Protein AF-A0A0X3VDH4-F1 (afdb_monomer)

pLDDT: mean 74.13, std 17.01, range [41.91, 93.5]

Mean predicted aligned error: 14.17 Å

Secondary structure (DSSP, 8-state):
-TT--TTSPPPSEEEEE-TGGGS-SSSSHHHHHHHHHHHHHHHHHHTTTT-EEEEE-SSPPSSSS-------BTTB-SSPPP--------------------

Solvent-accessible surface area (backbone atoms only — not comparable to full-atom values): 7076 Å² total; per-residue (Å²): 116,95,66,74,44,96,89,48,83,66,54,61,66,46,80,45,79,40,66,61,78,80,46,60,100,61,94,74,29,66,63,55,53,32,52,50,55,52,51,52,52,49,52,36,63,77,32,56,94,52,29,46,75,46,77,46,58,94,64,80,73,84,62,84,92,71,85,84,88,78,84,76,48,96,90,46,56,96,63,78,74,74,76,74,70,73,78,80,77,74,75,78,80,89,81,89,78,81,90,79,88,129

Organism: Streptomyces violaceusniger (NCBI:txid68280)

Structure (mmCIF, N/CA/C/O backbone):
data_AF-A0A0X3VDH4-F1
#
_entry.id   AF-A0A0X3VDH4-F1
#
loop_
_atom_site.group_PDB
_atom_site.id
_atom_site.type_symbol
_atom_site.label_atom_id
_atom_site.label_alt_id
_atom_site.label_comp_id
_atom_site.label_asym_id
_atom_site.label_entity_id
_atom_site.label_seq_id
_atom_site.pdbx_PDB_ins_code
_atom_site.Cartn_x
_atom_site.Cartn_y
_atom_site.Cartn_z
_atom_site.occupancy
_atom_site.B_iso_or_equiv
_atom_site.auth_seq_id
_atom_site.auth_comp_id
_atom_site.auth_asym_id
_atom_site.auth_atom_id
_atom_site.pdbx_PDB_model_num
ATOM 1 N N . MET A 1 1 ? -6.665 14.875 7.534 1.00 47.19 1 MET A N 1
ATOM 2 C CA . MET A 1 1 ? -6.369 13.780 6.583 1.00 47.19 1 MET A CA 1
ATOM 3 C C . MET A 1 1 ? -7.711 13.345 6.009 1.00 47.19 1 MET A C 1
ATOM 5 O O . MET A 1 1 ? -8.627 13.199 6.798 1.00 47.19 1 MET A O 1
ATOM 9 N N . ALA A 1 2 ? -7.882 13.221 4.690 1.00 56.84 2 ALA A N 1
ATOM 10 C CA . ALA A 1 2 ? -9.207 13.039 4.060 1.00 56.84 2 ALA A CA 1
ATOM 11 C C . ALA A 1 2 ? -9.867 11.659 4.295 1.00 56.84 2 ALA A C 1
ATOM 13 O O . ALA A 1 2 ? -10.920 11.381 3.734 1.00 56.84 2 ALA A O 1
ATOM 14 N N . LEU A 1 3 ? -9.226 10.788 5.078 1.00 57.06 3 LEU A N 1
ATOM 15 C CA . LEU A 1 3 ? -9.679 9.424 5.354 1.00 57.06 3 LEU A CA 1
ATOM 16 C C . LEU A 1 3 ? -10.540 9.310 6.619 1.00 57.06 3 LEU A C 1
ATOM 18 O O . LEU A 1 3 ? -11.196 8.293 6.781 1.00 57.06 3 LEU A O 1
ATOM 22 N N . ASP A 1 4 ? -10.554 10.329 7.480 1.00 54.78 4 ASP A N 1
ATOM 23 C CA . ASP A 1 4 ? -11.235 10.304 8.785 1.00 54.78 4 ASP A CA 1
ATOM 24 C C . ASP A 1 4 ? -12.218 11.487 8.888 1.00 54.78 4 ASP A C 1
ATOM 26 O O . ASP A 1 4 ? -12.196 12.275 9.830 1.00 54.78 4 ASP A O 1
ATOM 30 N N . ASP A 1 5 ? -13.010 11.687 7.828 1.00 63.94 5 ASP A N 1
ATOM 31 C CA . ASP A 1 5 ? -14.086 12.681 7.809 1.00 63.94 5 ASP A CA 1
ATOM 32 C C . ASP A 1 5 ? -15.307 12.094 8.532 1.00 63.94 5 ASP A C 1
ATOM 34 O O . ASP A 1 5 ? -15.768 11.006 8.180 1.00 63.94 5 ASP A O 1
ATOM 38 N N . ASP A 1 6 ? -15.851 12.811 9.521 1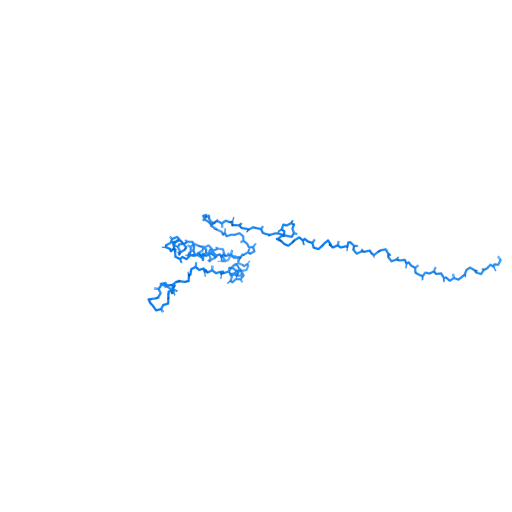.00 59.75 6 ASP A N 1
ATOM 39 C CA . ASP A 1 6 ? -16.949 12.351 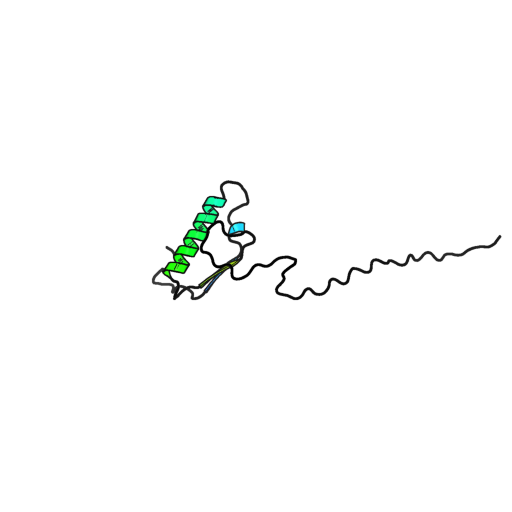10.396 1.00 59.75 6 ASP A CA 1
ATOM 40 C C . ASP A 1 6 ? -18.211 11.912 9.616 1.00 59.75 6 ASP A C 1
ATOM 42 O O . ASP A 1 6 ? -19.085 11.225 10.149 1.00 59.75 6 ASP A O 1
ATOM 46 N N . GLY A 1 7 ? -18.318 12.300 8.339 1.00 63.81 7 GLY A N 1
ATOM 47 C CA . GLY A 1 7 ? -19.402 11.932 7.429 1.00 63.81 7 GLY A CA 1
ATOM 48 C C . GLY A 1 7 ? -19.200 10.643 6.620 1.00 63.81 7 GLY A C 1
ATOM 49 O O . GLY A 1 7 ? -20.156 10.208 5.975 1.00 63.81 7 GLY A O 1
ATOM 50 N N . ASN A 1 8 ? -18.012 10.026 6.620 1.00 63.97 8 ASN A N 1
ATOM 51 C CA . ASN A 1 8 ? -17.744 8.813 5.844 1.00 63.97 8 ASN A CA 1
ATOM 52 C C . ASN A 1 8 ? -16.926 7.799 6.663 1.00 63.97 8 ASN A C 1
ATOM 54 O O . ASN A 1 8 ? -15.719 7.986 6.828 1.00 63.97 8 ASN A O 1
ATOM 58 N N . PRO A 1 9 ? -17.547 6.722 7.178 1.00 73.06 9 PRO A N 1
ATOM 59 C CA . PRO A 1 9 ? -16.827 5.745 7.979 1.00 73.06 9 PRO A CA 1
ATOM 60 C C . PRO A 1 9 ? -15.681 5.133 7.170 1.00 73.06 9 PRO A C 1
ATOM 62 O O . PRO A 1 9 ? -15.862 4.737 6.016 1.00 73.06 9 PRO A O 1
ATOM 65 N N . LEU A 1 10 ? -14.510 5.029 7.803 1.00 77.75 10 LEU A N 1
ATOM 66 C CA . LEU A 1 10 ? -13.364 4.307 7.256 1.00 77.75 10 LEU A CA 1
ATOM 67 C C . LEU A 1 10 ? -13.795 2.913 6.771 1.00 77.75 10 LEU A C 1
ATOM 69 O O . LEU A 1 10 ? -14.473 2.197 7.516 1.00 77.75 10 LEU A O 1
ATOM 73 N N . PRO A 1 11 ? -13.414 2.510 5.547 1.00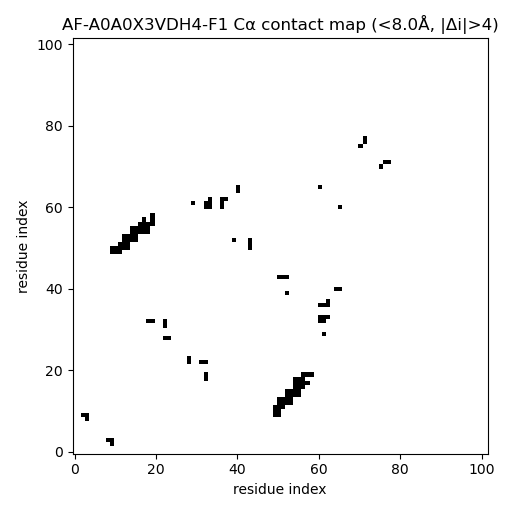 85.31 11 PRO A N 1
ATOM 74 C CA . PRO A 1 11 ? -13.678 1.161 5.081 1.00 85.31 11 PRO A CA 1
ATOM 75 C C . PRO A 1 11 ? -12.866 0.155 5.899 1.00 85.31 11 PRO A C 1
ATOM 77 O O . PRO A 1 11 ? -11.749 0.439 6.319 1.00 85.31 11 PRO A O 1
ATOM 80 N N . ASN A 1 12 ? -13.386 -1.063 6.047 1.00 90.69 12 ASN A N 1
ATOM 81 C CA . ASN A 1 12 ? -12.640 -2.134 6.715 1.00 90.69 12 ASN A CA 1
ATOM 82 C C . ASN A 1 12 ? -11.471 -2.661 5.865 1.00 90.69 12 ASN A C 1
ATOM 84 O O . ASN A 1 12 ? -10.548 -3.276 6.394 1.00 90.69 12 ASN A O 1
ATOM 88 N N . LEU A 1 13 ? -11.514 -2.434 4.547 1.00 91.88 13 LEU A N 1
ATOM 89 C CA . LEU A 1 13 ? -10.513 -2.883 3.585 1.00 91.88 13 LEU A CA 1
ATOM 90 C C . LEU A 1 13 ? -10.300 -1.820 2.502 1.00 91.88 13 LEU A C 1
ATOM 92 O O . LEU A 1 13 ? -11.254 -1.386 1.857 1.00 91.88 13 LEU A O 1
ATOM 96 N N . LEU A 1 14 ? -9.042 -1.457 2.272 1.00 91.44 14 LEU A N 1
ATOM 97 C CA . LEU A 1 14 ? -8.588 -0.591 1.191 1.00 91.44 14 LEU A CA 1
ATOM 98 C C . LEU A 1 14 ? -7.568 -1.348 0.337 1.00 91.44 14 LEU A C 1
ATOM 100 O O . LEU A 1 14 ? -6.553 -1.815 0.849 1.00 91.44 14 LEU A O 1
ATOM 104 N N . ILE A 1 15 ? -7.831 -1.447 -0.965 1.00 92.44 15 ILE A N 1
ATOM 105 C CA . ILE A 1 15 ? -6.912 -2.044 -1.939 1.00 92.44 15 ILE A CA 1
ATOM 106 C C . ILE A 1 15 ? -6.390 -0.933 -2.845 1.00 92.44 15 ILE A C 1
ATOM 108 O O . ILE A 1 15 ? -7.179 -0.157 -3.385 1.00 92.44 15 ILE A O 1
ATOM 112 N N . ILE A 1 16 ? -5.071 -0.861 -2.997 1.00 90.31 16 ILE A N 1
ATOM 113 C CA . ILE A 1 16 ? -4.391 0.113 -3.850 1.00 90.31 16 ILE A CA 1
ATOM 114 C C . ILE A 1 16 ? -3.552 -0.653 -4.865 1.00 90.31 16 ILE A C 1
ATOM 116 O O . ILE A 1 16 ? -2.685 -1.432 -4.473 1.00 90.31 16 ILE A O 1
ATOM 120 N N . ASP A 1 17 ? -3.807 -0.409 -6.148 1.00 88.56 17 ASP A N 1
ATOM 121 C CA . ASP A 1 17 ? -3.099 -1.065 -7.244 1.00 88.56 17 ASP A CA 1
ATOM 122 C C . ASP A 1 17 ? -2.093 -0.125 -7.915 1.00 88.56 17 ASP A C 1
ATOM 124 O O . ASP A 1 17 ? -2.455 0.954 -8.388 1.00 88.56 17 ASP A O 1
ATOM 128 N N . GLY A 1 18 ? -0.826 -0.537 -7.927 1.00 80.81 18 GLY A N 1
ATOM 129 C CA . GLY A 1 18 ? 0.275 0.102 -8.637 1.00 80.81 18 GLY A CA 1
ATOM 130 C C . GLY A 1 18 ? 0.657 1.474 -8.094 1.00 80.81 18 GLY A C 1
ATOM 131 O O . GLY A 1 18 ? 0.600 2.458 -8.838 1.00 80.81 18 GLY A O 1
ATOM 132 N N . ILE A 1 19 ? 1.090 1.566 -6.830 1.00 80.62 19 ILE A N 1
ATOM 133 C CA . ILE A 1 19 ? 1.552 2.846 -6.268 1.00 80.62 19 ILE A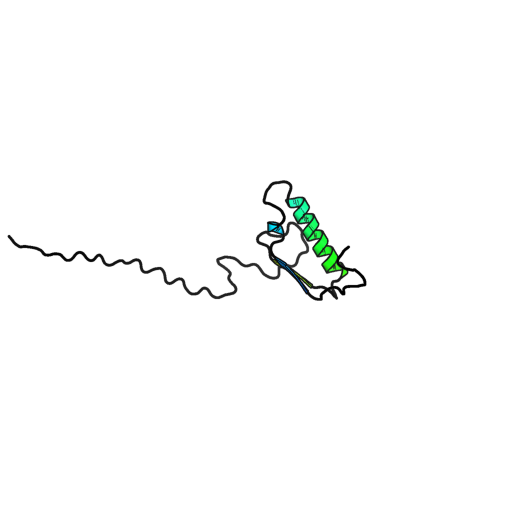 CA 1
ATOM 134 C C . ILE A 1 19 ? 2.726 3.388 -7.079 1.00 80.62 19 ILE A C 1
ATOM 136 O O . ILE A 1 19 ? 2.660 4.554 -7.471 1.00 80.62 19 ILE A O 1
ATOM 140 N N . SER 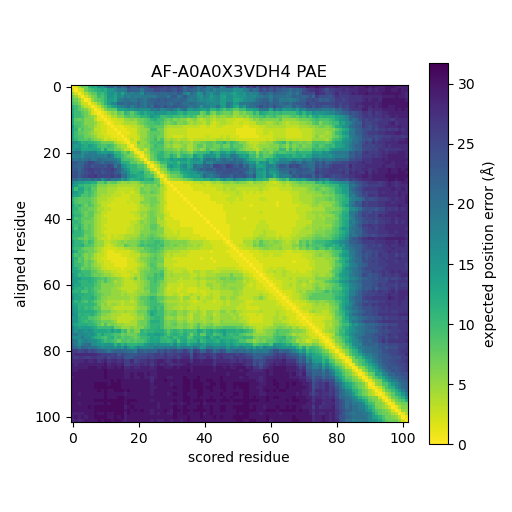A 1 20 ? 3.735 2.566 -7.393 1.00 73.25 20 SER A N 1
ATOM 141 C CA . SER A 1 20 ? 4.903 2.997 -8.170 1.00 73.25 20 SER A CA 1
ATOM 142 C C . SER A 1 20 ? 4.521 3.531 -9.552 1.00 73.25 20 SER A C 1
ATOM 144 O O . SER A 1 20 ? 5.089 4.512 -10.005 1.00 73.25 20 SER A O 1
ATOM 146 N N . SER A 1 21 ? 3.469 3.011 -10.192 1.00 67.62 21 SER A N 1
ATOM 147 C CA . SER A 1 21 ? 3.038 3.481 -11.522 1.00 67.62 21 SER A CA 1
ATOM 148 C C . SER A 1 21 ? 2.584 4.952 -11.556 1.00 67.62 21 SER A C 1
ATOM 150 O O . SER A 1 21 ? 2.653 5.609 -12.597 1.00 67.62 21 SER A O 1
ATOM 152 N N . SER A 1 22 ? 2.146 5.490 -10.411 1.00 59.06 22 SER A N 1
ATOM 153 C CA . SER A 1 22 ? 1.685 6.879 -10.250 1.00 59.06 22 SER A CA 1
ATOM 154 C C . SER A 1 22 ? 2.818 7.883 -9.966 1.00 59.06 22 SER A C 1
ATOM 156 O O . SER A 1 22 ? 2.587 9.094 -9.817 1.00 59.06 22 SER A O 1
ATOM 158 N N . VAL A 1 23 ? 4.047 7.379 -9.855 1.00 61.66 23 VAL A N 1
ATOM 159 C CA . VAL A 1 23 ? 5.262 8.089 -9.451 1.00 61.66 23 VAL A CA 1
ATOM 160 C C . VAL A 1 23 ? 6.325 7.630 -10.482 1.00 61.66 23 VAL A C 1
ATOM 162 O O . VAL A 1 23 ? 6.850 6.529 -10.430 1.00 61.66 23 VAL A O 1
ATOM 165 N N . GLY A 1 24 ? 6.506 8.393 -11.567 1.00 54.38 24 GLY A N 1
ATOM 166 C CA . GLY A 1 24 ? 7.271 7.969 -12.752 1.00 54.38 24 GLY A CA 1
ATOM 167 C C . GLY A 1 24 ? 8.742 7.561 -12.513 1.00 54.38 24 GLY A C 1
ATOM 168 O O . GLY A 1 24 ? 9.404 7.974 -11.577 1.00 54.38 24 GLY A O 1
ATOM 169 N N . HIS A 1 25 ? 9.316 6.792 -13.440 1.00 53.50 25 HIS A N 1
ATOM 170 C CA . HIS A 1 25 ? 10.626 6.126 -13.309 1.00 53.50 25 HIS A CA 1
ATOM 171 C C . HIS A 1 25 ? 11.890 7.037 -13.290 1.00 53.50 25 HIS A C 1
ATOM 173 O O . HIS A 1 25 ? 12.996 6.540 -13.501 1.00 53.50 25 HIS A O 1
ATOM 179 N N . GLU A 1 26 ? 11.792 8.351 -13.053 1.00 52.88 26 GLU A N 1
ATOM 180 C CA . GLU A 1 26 ? 12.944 9.271 -13.090 1.00 52.88 26 GLU A CA 1
ATOM 181 C C . GLU A 1 26 ? 13.275 9.884 -11.717 1.00 52.88 26 GLU A C 1
ATOM 183 O O . GLU A 1 26 ? 12.579 10.776 -11.247 1.00 52.88 26 GLU A O 1
ATOM 188 N N . GLY A 1 27 ? 14.391 9.438 -11.118 1.00 54.59 27 GLY A N 1
ATOM 189 C CA . GLY A 1 27 ? 15.345 10.150 -10.232 1.00 54.59 27 GLY A CA 1
ATOM 190 C C . GLY A 1 27 ? 14.878 10.920 -8.978 1.00 54.59 27 GLY A C 1
ATOM 191 O O . GLY A 1 27 ? 15.522 10.826 -7.937 1.00 54.59 27 GLY A O 1
ATOM 192 N N . ILE A 1 28 ? 13.791 11.686 -9.054 1.00 52.09 28 ILE A N 1
ATOM 193 C CA . ILE A 1 28 ? 13.180 12.511 -7.990 1.00 52.09 28 ILE A CA 1
ATOM 194 C C . ILE A 1 28 ? 12.063 11.722 -7.266 1.00 52.09 28 ILE A C 1
ATOM 196 O O . ILE A 1 28 ? 11.470 12.158 -6.280 1.00 52.09 28 ILE A O 1
ATOM 200 N N . ASP A 1 29 ? 11.804 10.512 -7.744 1.00 70.38 29 ASP A N 1
ATOM 201 C CA . ASP A 1 29 ? 10.600 9.747 -7.473 1.00 70.38 29 ASP A CA 1
ATOM 202 C C . ASP A 1 29 ? 10.635 8.937 -6.161 1.00 70.38 29 ASP A C 1
ATOM 204 O O . ASP A 1 29 ? 9.665 8.881 -5.401 1.00 70.38 29 ASP A O 1
ATOM 208 N N . LEU A 1 30 ? 11.810 8.412 -5.801 1.00 77.44 30 LEU A N 1
ATOM 209 C CA . LEU A 1 30 ? 11.969 7.495 -4.669 1.00 77.44 30 LEU A CA 1
ATOM 210 C C . LEU A 1 30 ? 11.583 8.115 -3.316 1.00 77.44 30 LEU A C 1
ATOM 212 O O . LEU A 1 30 ? 11.044 7.432 -2.444 1.00 77.44 30 LEU A O 1
ATOM 216 N N . GLU A 1 31 ? 11.851 9.407 -3.113 1.00 83.88 31 GLU A N 1
ATOM 217 C CA . GLU A 1 31 ? 11.464 10.097 -1.878 1.00 83.88 31 GLU A CA 1
ATOM 218 C C . GLU A 1 31 ? 9.943 10.270 -1.786 1.00 83.88 31 GLU A C 1
ATOM 220 O O . GLU A 1 31 ? 9.363 10.124 -0.706 1.00 83.88 31 GLU A O 1
ATOM 225 N N . ARG A 1 32 ? 9.284 10.542 -2.919 1.00 82.75 32 ARG A N 1
ATOM 226 C CA . ARG A 1 32 ? 7.825 10.644 -2.993 1.00 82.75 32 ARG A CA 1
ATOM 227 C C . ARG A 1 32 ? 7.188 9.283 -2.731 1.00 82.75 32 ARG A C 1
ATOM 229 O O . ARG A 1 32 ? 6.302 9.200 -1.882 1.00 82.75 32 ARG A O 1
ATOM 236 N N . LEU A 1 33 ? 7.700 8.228 -3.363 1.00 86.25 33 LEU A N 1
ATOM 237 C CA . LEU A 1 33 ? 7.267 6.852 -3.131 1.00 86.25 33 LEU A CA 1
ATOM 238 C C . LEU A 1 33 ? 7.432 6.455 -1.656 1.00 86.25 33 LEU A C 1
ATOM 240 O O . LEU A 1 33 ? 6.491 5.975 -1.025 1.00 86.25 33 LEU A O 1
ATOM 244 N N . ARG A 1 34 ? 8.591 6.758 -1.057 1.00 88.56 34 ARG A N 1
ATOM 245 C CA . ARG A 1 34 ? 8.851 6.542 0.374 1.00 88.56 34 ARG A CA 1
ATOM 246 C C . ARG A 1 34 ? 7.834 7.257 1.262 1.00 88.56 34 ARG A C 1
ATOM 248 O O . ARG A 1 34 ? 7.306 6.647 2.187 1.00 88.56 34 ARG A O 1
ATOM 255 N N . LYS A 1 35 ? 7.551 8.535 0.992 1.00 90.19 35 LYS A N 1
ATOM 256 C CA . LYS A 1 35 ? 6.563 9.323 1.748 1.00 90.19 35 LYS A CA 1
ATOM 257 C C . LYS A 1 35 ? 5.159 8.733 1.636 1.00 90.19 35 LYS A C 1
ATOM 259 O O . LYS A 1 35 ? 4.449 8.688 2.638 1.00 90.19 35 LYS A O 1
ATOM 264 N N . MET A 1 36 ? 4.769 8.257 0.454 1.00 89.56 36 MET A N 1
ATOM 265 C CA . MET A 1 36 ? 3.473 7.605 0.251 1.00 89.56 36 MET A CA 1
ATOM 266 C C . MET A 1 36 ? 3.362 6.321 1.072 1.00 89.56 36 MET A C 1
ATOM 268 O O . MET A 1 36 ? 2.438 6.199 1.874 1.00 89.56 36 MET A O 1
ATOM 272 N N . TYR A 1 37 ? 4.334 5.413 0.953 1.00 91.88 37 TYR A N 1
ATOM 273 C CA . TYR A 1 37 ? 4.347 4.177 1.735 1.00 91.88 37 TYR A CA 1
ATOM 274 C C . TYR A 1 37 ? 4.394 4.440 3.246 1.00 91.88 37 TYR A C 1
ATOM 276 O O . TYR A 1 37 ? 3.675 3.786 3.997 1.00 91.88 37 TYR A O 1
ATOM 284 N N . ALA A 1 38 ? 5.165 5.433 3.699 1.00 93.00 38 ALA A N 1
ATOM 285 C CA . ALA A 1 38 ? 5.219 5.808 5.112 1.00 93.00 38 ALA A CA 1
ATOM 286 C C . ALA A 1 38 ? 3.868 6.340 5.615 1.00 93.00 38 ALA A C 1
ATOM 288 O O . ALA A 1 38 ? 3.440 5.994 6.712 1.00 93.00 38 ALA A O 1
ATOM 289 N N . THR A 1 39 ? 3.171 7.130 4.793 1.00 92.31 39 THR A N 1
ATOM 290 C CA . THR A 1 39 ? 1.832 7.642 5.115 1.00 92.31 39 THR A CA 1
ATOM 291 C C . THR A 1 39 ? 0.824 6.500 5.230 1.00 92.31 39 THR A C 1
ATOM 293 O O . THR A 1 39 ? 0.046 6.459 6.177 1.00 92.31 39 THR A O 1
ATOM 296 N N . LEU A 1 40 ? 0.850 5.545 4.297 1.00 91.88 40 LEU A N 1
ATOM 297 C CA . LEU A 1 40 ? -0.037 4.381 4.339 1.00 91.88 40 LEU A CA 1
ATOM 298 C C . LEU A 1 40 ? 0.250 3.487 5.545 1.00 91.88 40 LEU A C 1
ATOM 300 O O . LEU A 1 40 ? -0.685 3.048 6.207 1.00 91.88 40 LEU A O 1
ATOM 304 N N . LEU A 1 41 ? 1.526 3.257 5.863 1.00 92.50 41 LEU A N 1
ATOM 305 C CA . LEU A 1 41 ? 1.925 2.496 7.045 1.00 92.50 41 LEU A CA 1
ATOM 306 C C . LEU A 1 41 ? 1.459 3.178 8.335 1.00 92.50 41 LEU A C 1
ATOM 308 O O . LEU A 1 41 ? 0.958 2.508 9.237 1.00 92.50 41 LEU A O 1
ATOM 312 N N . GLN A 1 42 ? 1.587 4.504 8.413 1.00 93.50 42 GLN A N 1
ATOM 313 C CA . GLN A 1 42 ? 1.090 5.282 9.541 1.00 93.50 42 GLN A CA 1
ATOM 314 C C . GLN A 1 42 ? -0.426 5.108 9.701 1.00 93.50 42 GLN A C 1
ATOM 316 O O . GLN A 1 42 ? -0.871 4.709 10.772 1.00 93.50 42 GLN A O 1
ATOM 321 N N . VAL A 1 43 ? -1.205 5.307 8.632 1.00 91.25 43 VAL A N 1
ATOM 322 C CA . VAL A 1 43 ? -2.671 5.141 8.649 1.00 91.25 43 VAL A CA 1
ATOM 323 C C . VAL A 1 43 ? -3.070 3.711 9.031 1.00 91.25 43 VAL A C 1
ATOM 325 O O . VAL A 1 43 ? -3.955 3.518 9.861 1.00 91.25 43 VAL A O 1
ATOM 328 N N . ALA A 1 44 ? -2.404 2.698 8.469 1.00 90.62 44 ALA A N 1
ATOM 329 C CA . ALA A 1 44 ? -2.658 1.299 8.811 1.00 90.62 44 ALA A CA 1
ATOM 330 C C . ALA A 1 44 ? -2.359 1.001 10.289 1.00 90.62 44 ALA A C 1
ATOM 332 O O . ALA A 1 44 ? -3.057 0.207 10.910 1.00 90.62 44 ALA A O 1
ATOM 333 N N . THR A 1 45 ? -1.341 1.647 10.862 1.00 90.81 45 THR A N 1
ATOM 334 C CA . THR A 1 45 ? -0.980 1.483 12.277 1.00 90.81 45 THR A CA 1
ATOM 335 C C . THR A 1 45 ? -1.966 2.207 13.196 1.00 90.81 45 THR A C 1
ATOM 337 O O . THR A 1 45 ? -2.369 1.657 14.217 1.00 90.81 45 THR A O 1
ATOM 340 N N . GLU A 1 46 ? -2.384 3.422 12.836 1.00 92.50 46 GLU A N 1
ATOM 341 C CA . GLU A 1 46 ? -3.348 4.229 13.598 1.00 92.50 46 GLU A CA 1
ATOM 342 C C . GLU A 1 46 ? -4.745 3.592 13.630 1.00 92.50 46 GLU A C 1
ATOM 344 O O . GLU A 1 46 ? -5.457 3.696 14.629 1.00 92.50 46 GLU A O 1
ATOM 349 N N . HIS A 1 47 ? -5.123 2.890 12.560 1.00 89.88 47 HIS A N 1
ATOM 350 C CA . HIS A 1 47 ? -6.438 2.270 12.408 1.00 89.88 47 HIS A CA 1
ATOM 351 C C . HIS A 1 47 ? -6.376 0.739 12.333 1.00 89.88 47 HIS A C 1
ATOM 353 O O . HIS A 1 47 ? -7.241 0.129 11.709 1.00 89.88 47 HIS A O 1
ATOM 359 N N . LEU A 1 48 ? -5.391 0.111 12.984 1.00 85.56 48 LEU A N 1
ATOM 360 C CA . LEU A 1 48 ? -5.093 -1.324 12.862 1.00 85.56 48 LEU A CA 1
ATOM 361 C C . LEU A 1 48 ? -6.301 -2.246 13.115 1.00 85.56 48 LEU A C 1
ATOM 363 O O . LEU A 1 48 ? -6.466 -3.254 12.434 1.00 85.56 48 LEU A O 1
ATOM 367 N N . ASP A 1 49 ? -7.185 -1.868 14.041 1.00 88.69 49 ASP A N 1
ATOM 368 C CA . ASP A 1 49 ? -8.388 -2.642 14.386 1.00 88.69 49 ASP A CA 1
ATOM 369 C C . ASP A 1 49 ? -9.593 -2.368 13.466 1.00 88.69 49 ASP A C 1
ATOM 371 O O . ASP A 1 49 ? -10.648 -2.989 13.609 1.00 88.69 49 ASP A O 1
ATOM 375 N N . ARG A 1 50 ? -9.479 -1.395 12.554 1.00 89.06 50 ARG A N 1
ATOM 376 C CA . ARG A 1 50 ? -10.597 -0.863 11.758 1.00 89.06 50 ARG A CA 1
ATOM 377 C C . ARG A 1 50 ? -10.350 -0.866 10.257 1.00 89.06 50 ARG A C 1
ATOM 379 O O . ARG A 1 50 ? -11.327 -0.890 9.525 1.00 89.06 50 ARG A O 1
ATOM 386 N N . LEU A 1 51 ? -9.101 -0.822 9.800 1.00 90.88 51 LEU A N 1
ATOM 387 C CA . LEU A 1 51 ? -8.742 -0.677 8.393 1.00 90.88 51 LEU A CA 1
ATOM 388 C C . LEU A 1 51 ? -7.582 -1.611 8.038 1.00 90.88 51 LEU A C 1
ATOM 390 O O . LEU A 1 51 ? -6.467 -1.460 8.534 1.00 90.88 51 LEU A O 1
ATOM 394 N N . GLN A 1 52 ? -7.825 -2.521 7.100 1.00 91.75 52 GLN A N 1
ATOM 395 C CA . GLN A 1 52 ? -6.779 -3.283 6.430 1.00 91.75 52 GLN A CA 1
ATOM 396 C C . GLN A 1 52 ? -6.399 -2.600 5.114 1.00 91.75 52 GLN A C 1
ATOM 398 O O . GLN A 1 52 ? -7.269 -2.292 4.301 1.00 91.75 52 GLN A O 1
ATOM 403 N N . ILE A 1 53 ? -5.103 -2.397 4.877 1.00 92.75 53 ILE A N 1
ATOM 404 C CA . ILE A 1 53 ? -4.593 -1.852 3.613 1.00 92.75 53 ILE A CA 1
ATOM 405 C C . ILE A 1 53 ? -3.799 -2.939 2.891 1.00 92.75 53 ILE A C 1
ATOM 407 O O . ILE A 1 53 ? -2.864 -3.504 3.455 1.00 92.75 53 ILE A O 1
ATOM 411 N N . ILE A 1 54 ? -4.166 -3.220 1.641 1.00 93.25 54 ILE A N 1
ATOM 412 C CA . ILE A 1 54 ? -3.430 -4.106 0.737 1.00 93.25 54 ILE A CA 1
ATOM 413 C C . ILE A 1 54 ? -2.919 -3.264 -0.425 1.00 93.25 54 ILE A C 1
ATOM 415 O O . ILE A 1 54 ? -3.692 -2.570 -1.085 1.00 93.25 54 ILE A O 1
ATOM 419 N N . VAL A 1 55 ? -1.616 -3.340 -0.676 1.00 91.88 55 VAL A N 1
ATOM 420 C CA . VAL A 1 55 ? -0.974 -2.670 -1.804 1.00 91.88 55 VAL A CA 1
ATOM 421 C C . VAL A 1 55 ? -0.423 -3.728 -2.745 1.00 91.88 55 VAL A C 1
ATOM 423 O O . VAL A 1 55 ? 0.333 -4.598 -2.313 1.00 91.88 55 VAL A O 1
ATOM 426 N N . THR A 1 56 ? -0.797 -3.646 -4.018 1.00 91.19 56 THR A N 1
ATOM 427 C CA . THR A 1 56 ? -0.173 -4.405 -5.103 1.00 91.19 56 THR A CA 1
ATOM 428 C C . THR A 1 56 ? 0.754 -3.475 -5.865 1.00 91.19 56 THR A C 1
ATOM 430 O O . THR A 1 56 ? 0.370 -2.367 -6.229 1.00 91.19 56 THR A O 1
ATOM 433 N N . ASP A 1 57 ? 2.000 -3.890 -6.064 1.00 88.00 57 ASP A N 1
ATOM 434 C CA . ASP A 1 57 ? 2.991 -3.084 -6.767 1.00 88.00 57 ASP A CA 1
ATOM 435 C C . ASP A 1 57 ? 4.005 -3.986 -7.479 1.00 88.00 57 ASP A C 1
ATOM 437 O O . ASP A 1 57 ? 4.194 -5.141 -7.089 1.00 88.00 57 ASP A O 1
ATOM 441 N N . ASN A 1 58 ? 4.638 -3.462 -8.528 1.00 84.88 58 ASN A N 1
ATOM 442 C CA . ASN A 1 58 ? 5.697 -4.168 -9.257 1.00 84.88 58 ASN A CA 1
ATOM 443 C C . ASN A 1 58 ? 7.051 -4.022 -8.558 1.00 84.88 58 ASN A C 1
ATOM 445 O O . ASN A 1 58 ? 7.914 -4.893 -8.670 1.00 84.88 58 ASN A O 1
ATOM 449 N N . ASP A 1 59 ? 7.229 -2.921 -7.830 1.00 83.19 59 ASP A N 1
ATOM 450 C CA . ASP A 1 59 ? 8.458 -2.602 -7.126 1.00 83.19 59 ASP A CA 1
ATOM 451 C C . ASP A 1 59 ? 8.321 -2.871 -5.632 1.00 83.19 59 ASP A C 1
ATOM 453 O O . ASP A 1 59 ? 7.269 -2.694 -5.015 1.00 83.19 59 ASP A O 1
ATOM 457 N N . SER A 1 60 ? 9.429 -3.278 -5.016 1.00 81.62 60 SER A N 1
ATOM 458 C CA . SER A 1 60 ? 9.464 -3.438 -3.566 1.00 81.62 60 SER A CA 1
ATOM 459 C C . SER A 1 60 ? 9.335 -2.073 -2.881 1.00 81.62 60 SER A C 1
ATOM 461 O O . SER A 1 60 ? 10.010 -1.124 -3.293 1.00 81.62 60 SER A O 1
ATOM 463 N N . PRO A 1 61 ? 8.531 -1.955 -1.809 1.00 85.94 61 PRO A N 1
ATOM 464 C CA . PRO A 1 61 ? 8.375 -0.687 -1.119 1.00 85.94 61 PRO A CA 1
ATOM 465 C C . PRO A 1 61 ? 9.721 -0.215 -0.544 1.00 85.94 61 PRO A C 1
ATOM 467 O O . PRO A 1 61 ? 10.428 -1.003 0.087 1.00 85.94 61 PRO A O 1
ATOM 470 N N . PRO A 1 62 ? 10.089 1.070 -0.697 1.00 86.75 62 PRO A N 1
ATOM 471 C CA . PRO A 1 62 ? 11.387 1.592 -0.269 1.00 86.75 62 PRO A CA 1
ATOM 472 C C . PRO A 1 62 ? 11.420 1.965 1.229 1.00 86.75 62 PRO A C 1
ATOM 474 O O . PRO A 1 62 ? 12.063 2.956 1.607 1.00 86.75 62 PRO A O 1
ATOM 477 N N . ILE A 1 63 ? 10.689 1.212 2.061 1.00 87.38 63 ILE A N 1
ATOM 478 C CA . ILE A 1 63 ? 10.644 1.313 3.527 1.00 87.38 63 ILE A CA 1
ATOM 479 C C . ILE A 1 63 ? 10.527 -0.070 4.170 1.00 87.38 63 ILE A C 1
ATOM 481 O O . ILE A 1 63 ? 9.940 -0.987 3.595 1.00 87.38 63 ILE A O 1
ATOM 485 N N . ASP A 1 64 ? 11.020 -0.181 5.398 1.00 88.62 64 ASP A N 1
ATOM 486 C CA . ASP A 1 64 ? 10.840 -1.362 6.238 1.00 88.62 64 ASP A CA 1
ATOM 487 C C . ASP A 1 64 ? 9.470 -1.361 6.941 1.00 88.62 64 ASP A C 1
ATOM 489 O O . ASP A 1 64 ? 8.754 -0.359 6.969 1.00 88.62 64 ASP A O 1
ATOM 493 N N . GLY A 1 65 ? 9.108 -2.493 7.551 1.00 85.81 65 GLY A N 1
ATOM 494 C CA . GLY A 1 65 ? 7.910 -2.619 8.393 1.00 85.81 65 GLY A CA 1
ATOM 495 C C . GLY A 1 65 ? 6.621 -2.968 7.646 1.00 85.81 65 GLY A C 1
ATOM 496 O O . GLY A 1 65 ? 5.612 -3.257 8.284 1.00 85.81 65 GLY A O 1
ATOM 497 N N . ILE A 1 66 ? 6.650 -3.013 6.312 1.00 88.62 66 ILE A N 1
ATOM 498 C CA . ILE A 1 66 ? 5.532 -3.519 5.510 1.00 88.62 66 ILE A CA 1
ATOM 499 C C . ILE A 1 66 ? 5.580 -5.046 5.476 1.00 88.62 66 ILE A C 1
ATOM 501 O O . ILE A 1 66 ? 6.588 -5.652 5.110 1.00 88.62 66 ILE A O 1
ATOM 505 N N . HIS A 1 67 ? 4.462 -5.676 5.828 1.00 89.06 67 HIS A N 1
ATOM 506 C CA . HIS A 1 67 ? 4.315 -7.118 5.706 1.00 89.06 67 HIS A CA 1
ATOM 507 C C . HIS A 1 67 ? 4.122 -7.520 4.237 1.00 89.06 67 HIS A C 1
ATOM 509 O O . HIS A 1 67 ? 3.109 -7.190 3.619 1.00 89.06 67 HIS A O 1
AT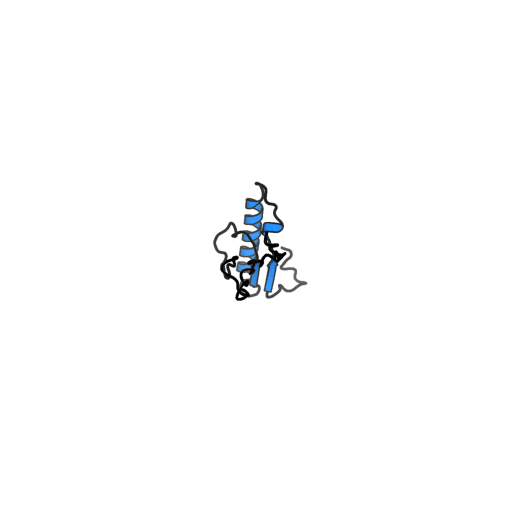OM 515 N N . ARG A 1 68 ? 5.083 -8.266 3.681 1.00 87.94 68 ARG A N 1
ATOM 516 C CA . ARG A 1 68 ? 4.964 -8.878 2.353 1.00 87.94 68 ARG A CA 1
ATOM 517 C C . ARG A 1 68 ? 4.187 -10.189 2.464 1.00 87.94 68 ARG A C 1
ATOM 519 O O . ARG A 1 68 ? 4.755 -11.214 2.828 1.00 87.94 68 ARG A O 1
ATOM 526 N N . ALA A 1 69 ? 2.893 -10.131 2.160 1.00 87.19 69 ALA A N 1
ATOM 527 C CA . ALA A 1 69 ? 2.008 -11.295 2.224 1.00 87.19 69 ALA A CA 1
ATOM 528 C C . ALA A 1 69 ? 2.127 -12.215 0.997 1.00 87.19 69 ALA A C 1
ATOM 530 O O . ALA A 1 69 ? 1.934 -13.423 1.113 1.00 87.19 69 ALA A O 1
ATOM 531 N N . LEU A 1 70 ? 2.419 -11.646 -0.176 1.00 87.19 70 LEU A N 1
ATOM 532 C CA . LEU A 1 70 ? 2.481 -12.369 -1.440 1.00 87.19 70 LEU A CA 1
ATOM 533 C C . LEU A 1 70 ? 3.508 -11.721 -2.369 1.00 87.19 70 LEU A C 1
ATOM 535 O O . LEU A 1 70 ? 3.545 -10.500 -2.499 1.00 87.19 70 LEU A O 1
ATOM 539 N N . GLU A 1 71 ? 4.308 -12.549 -3.029 1.00 88.44 71 GLU A N 1
ATOM 540 C CA . GLU A 1 71 ? 5.212 -12.156 -4.106 1.00 88.44 71 GLU A CA 1
ATOM 541 C C . GLU A 1 71 ? 4.954 -13.093 -5.277 1.00 88.44 71 GLU A C 1
ATOM 543 O O . GLU A 1 71 ? 4.951 -14.307 -5.097 1.00 88.44 71 GLU A O 1
ATOM 548 N N . LEU A 1 72 ? 4.676 -12.531 -6.451 1.00 87.69 72 LEU A N 1
ATOM 549 C CA . LEU A 1 72 ? 4.406 -13.299 -7.659 1.00 87.69 72 LEU A CA 1
ATOM 550 C C . LEU A 1 72 ? 5.440 -12.964 -8.716 1.00 87.69 72 LEU A C 1
ATOM 552 O O . LEU A 1 72 ? 5.874 -11.823 -8.850 1.00 87.69 72 LEU A O 1
ATOM 556 N N . SER A 1 73 ? 5.801 -13.977 -9.488 1.00 84.56 73 SER A N 1
ATOM 557 C CA . SER A 1 73 ? 6.734 -13.851 -10.600 1.00 84.56 73 SER A CA 1
ATOM 558 C C . SER A 1 73 ? 6.289 -14.736 -11.755 1.00 84.56 73 SER A C 1
ATOM 560 O O . SER A 1 73 ? 5.368 -15.545 -11.635 1.00 84.56 73 SER A O 1
ATOM 562 N N . ASP A 1 74 ? 6.980 -14.644 -12.888 1.00 82.31 74 ASP A N 1
ATOM 563 C CA . ASP A 1 74 ? 6.719 -15.543 -14.010 1.00 82.31 74 ASP A CA 1
ATOM 564 C C . ASP A 1 74 ? 6.904 -17.023 -13.656 1.00 82.31 74 ASP A C 1
ATOM 566 O O . ASP A 1 74 ? 6.231 -17.875 -14.239 1.00 82.31 74 ASP A O 1
ATOM 570 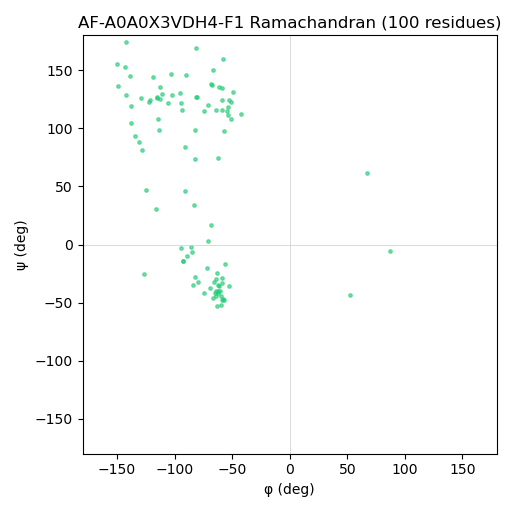N N . THR A 1 75 ? 7.784 -17.315 -12.697 1.00 81.88 75 THR A N 1
ATOM 571 C CA . THR A 1 75 ? 8.077 -18.664 -12.203 1.00 81.88 75 THR A CA 1
ATOM 572 C C . THR A 1 75 ? 7.241 -19.071 -10.993 1.00 81.88 75 THR A C 1
ATOM 574 O O . THR A 1 75 ? 7.200 -20.255 -10.673 1.00 81.88 75 THR A O 1
ATOM 577 N N . ASP A 1 76 ? 6.574 -18.119 -10.340 1.00 80.94 76 ASP A N 1
ATOM 578 C CA . ASP A 1 76 ? 5.771 -18.341 -9.138 1.00 80.94 76 ASP A CA 1
ATOM 579 C C . ASP A 1 76 ? 4.395 -17.691 -9.311 1.00 80.94 76 ASP A C 1
ATOM 581 O O . ASP A 1 76 ? 4.183 -16.504 -9.042 1.00 80.94 76 ASP A O 1
ATOM 585 N N . ARG A 1 77 ? 3.477 -18.475 -9.886 1.00 77.94 77 ARG A N 1
ATOM 586 C CA . ARG A 1 77 ? 2.143 -18.040 -10.307 1.00 77.94 77 ARG A CA 1
ATOM 587 C C . ARG A 1 77 ? 1.089 -18.716 -9.439 1.00 77.94 77 ARG A C 1
ATOM 589 O O . ARG A 1 77 ? 1.113 -19.929 -9.262 1.00 77.94 77 ARG A O 1
ATOM 596 N N . LEU A 1 78 ? 0.092 -17.948 -8.994 1.00 78.69 78 LEU A N 1
ATOM 597 C CA . LEU A 1 78 ? -1.069 -18.487 -8.264 1.00 78.69 78 LEU A CA 1
ATOM 598 C C . LEU A 1 78 ? -1.921 -19.438 -9.104 1.00 78.69 78 LEU A C 1
ATOM 600 O O . LEU A 1 78 ? -2.576 -20.332 -8.572 1.00 78.69 78 LEU A O 1
ATOM 604 N N . VAL A 1 79 ? -1.948 -19.216 -10.416 1.00 78.38 79 VAL A N 1
ATOM 605 C CA . VAL A 1 79 ? -2.650 -20.091 -11.348 1.00 78.38 79 VAL A CA 1
ATOM 606 C C . VAL A 1 79 ? -1.629 -21.092 -11.878 1.00 78.38 79 VAL A C 1
ATOM 608 O O . VAL A 1 79 ? -0.631 -20.653 -12.462 1.00 78.38 79 VAL A O 1
ATOM 611 N N . PRO A 1 80 ? -1.855 -22.410 -11.707 1.00 65.62 80 PRO A N 1
ATOM 612 C CA . PRO A 1 80 ? -1.023 -23.425 -12.333 1.00 65.62 80 PRO A CA 1
ATOM 613 C C . PRO A 1 80 ? -0.920 -23.104 -13.818 1.00 65.62 80 PRO A C 1
ATOM 615 O O . PRO A 1 80 ? -1.946 -22.948 -14.486 1.00 65.62 80 PRO A O 1
ATOM 618 N N . GLY A 1 81 ? 0.305 -22.942 -14.321 1.00 60.19 81 GLY A N 1
ATOM 619 C CA . GLY A 1 81 ? 0.509 -22.679 -15.736 1.00 60.19 81 GLY A CA 1
ATOM 620 C C . GLY A 1 81 ? -0.219 -23.752 -16.534 1.00 60.19 81 GLY A C 1
ATOM 621 O O . GLY A 1 81 ? 0.025 -24.942 -16.332 1.00 60.19 81 GLY A O 1
ATOM 622 N N . ILE A 1 82 ? -1.119 -23.344 -17.433 1.00 60.03 82 ILE A N 1
ATOM 623 C CA . ILE A 1 82 ? -1.481 -24.213 -18.550 1.00 60.03 82 ILE A CA 1
ATOM 624 C C . ILE A 1 82 ? -0.127 -24.546 -19.173 1.00 60.03 82 ILE A C 1
ATOM 626 O O . ILE A 1 82 ? 0.586 -23.597 -19.517 1.00 60.03 82 ILE A O 1
ATOM 630 N N . PRO A 1 83 ? 0.301 -25.820 -19.220 1.00 56.38 83 PRO A N 1
ATOM 631 C CA . PRO A 1 83 ? 1.570 -26.142 -19.833 1.00 56.38 83 PRO A CA 1
ATOM 632 C C . PRO A 1 83 ? 1.497 -25.561 -21.234 1.00 56.38 83 PRO A C 1
ATOM 634 O O . PRO A 1 83 ? 0.631 -25.947 -22.021 1.00 56.38 83 PRO A O 1
ATOM 637 N N . THR A 1 84 ? 2.349 -24.575 -21.512 1.00 53.25 84 THR A N 1
ATOM 638 C CA . THR A 1 84 ? 2.615 -24.142 -22.871 1.00 53.25 84 THR A CA 1
ATOM 639 C C . THR A 1 84 ? 3.095 -25.410 -23.542 1.00 53.25 84 THR A C 1
ATOM 641 O O . THR A 1 84 ? 4.230 -25.831 -23.324 1.00 53.25 84 THR A O 1
ATOM 644 N N . THR A 1 85 ? 2.201 -26.105 -24.248 1.00 48.78 85 THR A N 1
ATOM 645 C CA . THR A 1 85 ? 2.590 -27.161 -25.167 1.00 48.78 85 THR A CA 1
ATOM 646 C C . THR A 1 85 ? 3.636 -26.496 -26.023 1.00 48.78 85 THR A C 1
ATOM 648 O O . THR A 1 85 ? 3.311 -25.544 -26.735 1.00 48.78 85 THR A O 1
ATOM 651 N N . ALA A 1 86 ? 4.894 -26.895 -25.821 1.00 48.28 86 ALA A N 1
ATOM 652 C CA . ALA A 1 86 ? 6.002 -26.490 -26.652 1.00 48.28 86 ALA A CA 1
ATOM 653 C C . ALA A 1 86 ? 5.474 -26.579 -28.076 1.00 48.28 86 ALA A C 1
ATOM 655 O O . ALA A 1 86 ? 5.054 -27.663 -28.485 1.00 48.28 86 ALA A O 1
ATOM 656 N N . SER A 1 87 ? 5.334 -25.425 -28.736 1.00 46.25 87 SER A N 1
ATOM 657 C CA . SER A 1 87 ? 4.812 -25.383 -30.087 1.00 46.25 87 SER A CA 1
ATOM 658 C C . SER A 1 87 ? 5.659 -26.342 -30.891 1.00 46.25 87 SER A C 1
ATOM 660 O O . SER A 1 87 ? 6.860 -26.136 -31.079 1.00 46.25 87 SER A O 1
ATOM 662 N N . ASP A 1 88 ? 4.995 -27.418 -31.273 1.00 50.59 88 ASP A N 1
ATOM 663 C CA . ASP A 1 88 ? 5.413 -28.435 -32.200 1.00 50.59 88 ASP A CA 1
ATOM 664 C C . ASP A 1 88 ? 5.602 -27.750 -33.558 1.00 50.59 88 ASP A C 1
ATOM 666 O O . ASP A 1 88 ? 4.763 -27.815 -34.446 1.00 50.59 88 ASP A O 1
ATOM 670 N N . ASN A 1 89 ? 6.693 -26.995 -33.691 1.00 49.44 89 ASN A N 1
ATOM 671 C CA . ASN A 1 89 ? 7.192 -26.512 -34.971 1.00 49.44 89 ASN A CA 1
ATOM 672 C C . ASN A 1 89 ? 8.193 -27.532 -35.527 1.00 49.44 89 ASN A C 1
ATOM 674 O O . ASN A 1 89 ? 9.268 -27.186 -36.012 1.00 49.44 89 ASN A O 1
ATOM 678 N N . GLY A 1 90 ? 7.823 -28.810 -35.474 1.00 45.53 90 GLY A N 1
ATOM 679 C CA . GLY A 1 90 ? 8.248 -29.783 -36.463 1.00 45.53 90 GLY A CA 1
ATOM 680 C C . GLY A 1 90 ? 7.334 -29.664 -37.676 1.00 45.53 90 GLY A C 1
ATOM 681 O O . GLY A 1 90 ? 6.482 -30.518 -37.880 1.00 45.53 90 GLY A O 1
ATOM 682 N N . SER A 1 91 ? 7.480 -28.608 -38.480 1.00 48.75 91 SER A N 1
ATOM 683 C CA . SER A 1 91 ? 6.837 -28.554 -39.796 1.00 48.75 91 SER A CA 1
ATOM 684 C C . SER A 1 91 ? 7.329 -29.746 -40.631 1.00 48.75 91 SER A C 1
ATOM 686 O O . SER A 1 91 ? 8.521 -29.783 -40.951 1.00 48.75 91 SER A O 1
ATOM 688 N N . PRO A 1 92 ? 6.486 -30.715 -41.037 1.00 44.03 92 PRO A N 1
ATOM 689 C CA . PRO A 1 92 ? 6.885 -31.631 -42.089 1.00 44.03 92 PRO A CA 1
ATOM 690 C C . PRO A 1 92 ? 6.899 -30.832 -43.396 1.00 44.03 92 PRO A C 1
ATOM 692 O O . PRO A 1 92 ? 5.891 -30.253 -43.798 1.00 44.03 92 PRO A O 1
ATOM 695 N N . SER A 1 93 ? 8.062 -30.761 -44.043 1.00 52.19 93 SER A N 1
ATOM 696 C CA . SER A 1 93 ? 8.174 -30.219 -45.400 1.00 52.19 93 SER A CA 1
ATOM 697 C C . SER A 1 93 ? 7.287 -31.041 -46.342 1.00 52.19 93 SER A C 1
ATOM 699 O O . SER A 1 93 ? 7.487 -32.255 -46.419 1.00 52.19 93 SER A O 1
ATOM 701 N N . PRO A 1 94 ? 6.338 -30.443 -47.083 1.00 49.50 94 PRO A N 1
ATOM 702 C CA . PRO A 1 94 ? 5.698 -31.121 -48.190 1.00 49.50 94 PRO A CA 1
ATOM 703 C C . PRO A 1 94 ? 6.507 -30.795 -49.445 1.00 49.50 94 PRO A C 1
ATOM 705 O O . PRO A 1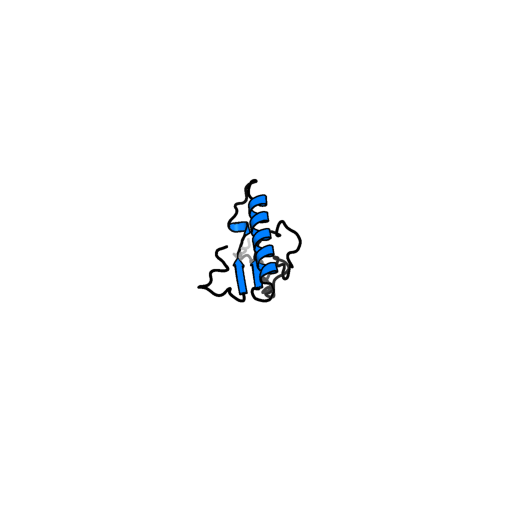 94 ? 6.173 -29.867 -50.174 1.00 49.50 94 PRO A O 1
ATOM 708 N N . ASP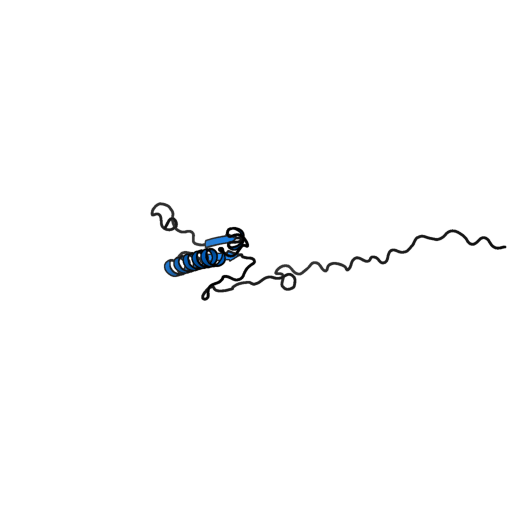 A 1 95 ? 7.586 -31.537 -49.690 1.00 47.81 95 ASP A N 1
ATOM 709 C CA . ASP A 1 95 ? 8.169 -31.582 -51.031 1.00 47.81 95 ASP A CA 1
ATOM 710 C C . ASP A 1 95 ? 8.332 -33.037 -51.467 1.00 47.81 95 ASP A C 1
ATOM 712 O O . ASP A 1 95 ? 9.368 -33.680 -51.308 1.00 47.81 95 ASP A O 1
ATOM 716 N N . ALA A 1 96 ? 7.217 -33.582 -51.949 1.00 52.72 96 ALA A N 1
ATOM 717 C CA . ALA A 1 96 ? 7.182 -34.788 -52.751 1.00 52.72 96 ALA A CA 1
ATOM 718 C C . ALA A 1 96 ? 6.715 -34.386 -54.157 1.00 52.72 96 ALA A C 1
ATOM 720 O O . ALA A 1 96 ? 5.520 -34.240 -54.412 1.00 52.72 96 ALA A O 1
ATOM 721 N N . GLY A 1 97 ? 7.679 -34.218 -55.062 1.00 41.91 97 GLY A N 1
ATOM 722 C CA . GLY A 1 97 ? 7.503 -34.126 -56.512 1.00 41.91 97 GLY A CA 1
ATOM 723 C C . GLY A 1 97 ? 8.612 -34.926 -57.214 1.00 41.91 97 GLY A C 1
ATOM 724 O O . GLY A 1 97 ? 9.704 -35.050 -56.665 1.00 41.91 97 GLY A O 1
ATOM 725 N N . PRO A 1 98 ? 8.338 -35.576 -58.356 1.00 52.38 98 PRO A N 1
ATOM 726 C CA . PRO A 1 98 ? 8.767 -36.952 -58.591 1.00 52.38 98 PRO A CA 1
ATOM 727 C C . PRO A 1 98 ? 10.144 -37.082 -59.251 1.00 52.38 98 PRO A C 1
ATOM 729 O O . PRO A 1 98 ? 10.504 -36.320 -60.146 1.00 52.38 98 PRO A O 1
ATOM 732 N N . GLN A 1 99 ? 10.872 -38.137 -58.868 1.00 52.28 99 GLN A N 1
ATOM 733 C CA . GLN A 1 99 ? 12.014 -38.639 -59.628 1.00 52.28 99 GLN A CA 1
ATOM 734 C C . GLN A 1 99 ? 11.533 -39.143 -60.998 1.00 52.28 99 GLN A C 1
ATOM 736 O O . GLN A 1 99 ? 10.783 -40.115 -61.077 1.00 52.28 99 GLN A O 1
ATOM 741 N N . ALA A 1 100 ? 11.978 -38.489 -62.069 1.00 49.16 100 ALA A N 1
ATOM 742 C CA . ALA A 1 100 ? 11.951 -39.037 -63.418 1.00 49.16 100 ALA A CA 1
ATOM 743 C C . ALA A 1 100 ? 13.303 -39.711 -63.684 1.00 49.16 100 ALA A C 1
ATOM 745 O O . ALA A 1 100 ? 14.346 -39.058 -63.674 1.00 49.16 100 ALA A O 1
ATOM 746 N N . SER A 1 101 ? 13.269 -41.029 -63.869 1.00 54.31 101 SER A N 1
ATOM 747 C CA . SER A 1 101 ? 14.411 -41.848 -64.266 1.00 54.31 101 SER A CA 1
ATOM 748 C C . SER A 1 101 ? 14.842 -41.536 -65.701 1.00 54.31 101 SER A C 1
ATOM 750 O O . SER A 1 101 ? 13.999 -41.420 -66.591 1.00 54.31 101 SER A O 1
ATOM 752 N N . GLY A 1 102 ? 16.155 -41.457 -65.907 1.00 45.91 102 GLY A N 1
ATOM 753 C CA . GLY A 1 102 ? 16.841 -41.595 -67.190 1.00 45.91 102 GLY A CA 1
ATOM 754 C C . GLY A 1 102 ? 17.941 -42.634 -67.052 1.00 45.91 102 GLY A C 1
ATOM 755 O O . GLY A 1 102 ? 18.474 -42.751 -65.924 1.00 45.91 102 GLY A O 1
#

Radius of gyration: 26.27 Å; Cα contacts (8 Å, |Δi|>4): 65; chains: 1; bounding box: 36×56×82 Å

Foldseek 3Di:
DVQDDVPDFHAQEAEAEALVVVQDPDDVRLVVLQVVVVVVLVVCVVQVVRYDYHYHHPDDRPDPDDDDPDDDDPVRDPDDDPPPPPPPPPPDDPDDDDDDDD

Sequence (102 aa):
MALDDDGNPLPNLLIIDGISSSVGHEGIDLERLRKMYATLLQVATEHLDRLQIIVTDNDSPPIDGIHRALELSDTDRLVPGIPTTASDNGSPSPDAGPQASG